Protein AF-T0YA59-F1 (afdb_monomer_lite)

pLDDT: mean 79.28, std 15.24, range [33.16, 96.75]

Radius of gyration: 15.71 Å; chains: 1; bounding box: 35×45×32 Å

Organism: NCBI:txid410659

Foldseek 3Di:
DDPPPQAEPDDFQLQPCPPCPVVLVVLCVVVVPDPVRVVVVVVQSRSPLRDDADPPLVPADKDWDCAPLRNGIHIASHPVPLVVVVVCLSPDPQWSDKTANGWDAFPWDQDPVRDIDTDIDTDGMDTDGD

Structure (mmCIF, N/CA/C/O backbone):
data_AF-T0YA59-F1
#
_entry.id   AF-T0YA59-F1
#
loop_
_atom_site.group_PDB
_atom_site.id
_atom_site.type_symbol
_atom_site.label_atom_id
_atom_site.label_alt_id
_atom_site.label_comp_id
_atom_site.label_asym_id
_atom_site.label_entity_id
_atom_site.label_seq_id
_atom_site.pdbx_PDB_ins_code
_atom_site.Cartn_x
_atom_site.Cartn_y
_atom_site.Cartn_z
_atom_site.occupancy
_atom_site.B_iso_or_equiv
_atom_site.auth_seq_id
_atom_site.auth_comp_id
_atom_site.auth_asym_id
_atom_site.auth_atom_id
_atom_site.pdbx_PDB_model_num
ATOM 1 N N . MET A 1 1 ? -6.262 25.475 -14.667 1.00 35.31 1 MET A N 1
ATOM 2 C CA . MET A 1 1 ? -6.053 24.378 -13.699 1.00 35.31 1 MET A CA 1
ATOM 3 C C . MET A 1 1 ? -6.695 23.150 -14.315 1.00 35.31 1 MET A C 1
ATOM 5 O O . MET A 1 1 ? -7.907 23.142 -14.437 1.00 35.31 1 MET A O 1
ATOM 9 N N . ASN A 1 2 ? -5.904 22.200 -14.817 1.00 33.16 2 ASN A N 1
ATOM 10 C CA . ASN A 1 2 ? -6.456 20.964 -15.372 1.00 33.16 2 ASN A CA 1
ATOM 11 C C . ASN A 1 2 ? -6.668 19.986 -14.220 1.00 33.16 2 ASN A C 1
ATOM 13 O O . ASN A 1 2 ? -5.693 19.444 -13.696 1.00 33.16 2 ASN A O 1
ATOM 17 N N . ASP A 1 3 ? -7.923 19.777 -13.835 1.00 36.59 3 ASP A N 1
ATOM 18 C CA . ASP A 1 3 ? -8.320 18.628 -13.031 1.00 36.59 3 ASP A CA 1
ATOM 19 C C . ASP A 1 3 ? -8.093 17.377 -13.882 1.00 36.59 3 ASP A C 1
ATOM 21 O O . ASP A 1 3 ? -8.914 16.997 -14.717 1.00 36.59 3 ASP A O 1
ATOM 25 N N . GLN A 1 4 ? -6.914 16.769 -13.745 1.00 45.06 4 GLN A N 1
ATOM 26 C CA . GLN A 1 4 ? -6.677 15.452 -14.317 1.00 45.06 4 GLN A CA 1
ATOM 27 C C . GLN A 1 4 ? -7.586 14.469 -13.585 1.00 45.06 4 GLN A C 1
ATOM 29 O O . GLN A 1 4 ? -7.333 14.107 -12.437 1.00 45.06 4 GLN A O 1
ATOM 34 N N . VAL A 1 5 ? -8.658 14.060 -14.260 1.00 50.56 5 VAL A N 1
ATOM 35 C CA . VAL A 1 5 ? -9.513 12.954 -13.837 1.00 50.56 5 VAL A CA 1
ATOM 36 C C . VAL A 1 5 ? -8.630 11.711 -13.747 1.00 50.56 5 VAL A C 1
ATOM 38 O O . VAL A 1 5 ? -8.206 11.158 -14.764 1.00 50.56 5 VAL A O 1
ATOM 41 N N . LEU A 1 6 ? -8.301 11.301 -12.521 1.00 52.75 6 LEU A N 1
ATOM 42 C CA . LEU A 1 6 ? -7.563 10.071 -12.272 1.00 52.75 6 LEU A CA 1
ATOM 43 C C . LEU A 1 6 ? -8.462 8.908 -12.693 1.00 52.75 6 LEU A C 1
ATOM 45 O O . LEU A 1 6 ? -9.532 8.686 -12.131 1.00 52.75 6 LEU A O 1
ATOM 49 N N . THR A 1 7 ? -8.040 8.193 -13.724 1.00 53.69 7 THR A N 1
ATOM 50 C CA . THR A 1 7 ? -8.647 6.930 -14.137 1.00 53.69 7 THR A CA 1
ATOM 51 C C . THR A 1 7 ? -7.661 5.813 -13.808 1.00 53.69 7 THR A C 1
ATOM 53 O O . THR A 1 7 ? -6.454 6.020 -13.972 1.00 53.69 7 THR A O 1
ATOM 56 N N . PRO A 1 8 ? -8.126 4.650 -13.315 1.00 58.56 8 PRO A N 1
ATOM 57 C CA . PRO A 1 8 ? -7.237 3.530 -13.034 1.00 58.56 8 PRO A CA 1
ATOM 58 C C . PRO A 1 8 ? -6.453 3.162 -14.293 1.00 58.56 8 PRO A C 1
ATOM 60 O O . PRO A 1 8 ? -7.006 3.153 -15.399 1.00 58.56 8 PRO A O 1
ATOM 63 N N . ALA A 1 9 ? -5.172 2.832 -14.146 1.00 56.44 9 ALA A N 1
ATOM 64 C CA . ALA A 1 9 ? -4.397 2.319 -15.264 1.00 56.44 9 ALA A CA 1
ATOM 65 C C . ALA A 1 9 ? -4.930 0.919 -15.630 1.00 56.44 9 ALA A C 1
ATOM 67 O O . ALA A 1 9 ? -4.586 -0.069 -14.990 1.00 56.44 9 ALA A O 1
ATOM 68 N N . GLY A 1 10 ? -5.805 0.828 -16.637 1.00 47.66 10 GLY A N 1
ATOM 69 C CA . GLY A 1 10 ? -6.372 -0.446 -17.090 1.00 47.66 10 GLY A CA 1
ATOM 70 C C . GLY A 1 10 ? -5.292 -1.460 -17.498 1.00 47.66 10 GLY A C 1
ATOM 71 O O . GLY A 1 10 ? -4.383 -1.128 -18.267 1.00 47.66 10 GLY A O 1
ATOM 72 N N . GLY A 1 11 ? -5.409 -2.692 -16.988 1.00 49.41 11 GLY A N 1
ATOM 73 C CA . GLY A 1 11 ? -4.505 -3.819 -17.244 1.00 49.41 11 GLY A CA 1
ATOM 74 C C . GLY A 1 11 ? -4.046 -4.539 -15.969 1.00 49.41 11 GLY A C 1
ATOM 75 O O . GLY A 1 11 ? -4.118 -3.983 -14.877 1.00 49.41 11 GLY A O 1
ATOM 76 N N . ILE A 1 12 ? -3.616 -5.796 -16.148 1.00 45.06 12 ILE A N 1
ATOM 77 C CA . ILE A 1 12 ? -3.116 -6.767 -15.152 1.00 45.06 12 ILE A CA 1
ATOM 78 C C . ILE A 1 12 ? -2.536 -6.077 -13.905 1.00 45.06 12 ILE A C 1
ATOM 80 O O . ILE A 1 12 ? -1.553 -5.351 -14.000 1.00 45.06 12 ILE A O 1
ATOM 84 N N . GLY A 1 13 ? -3.137 -6.322 -12.738 1.00 46.91 13 GLY A N 1
ATOM 85 C CA . GLY A 1 13 ? -2.699 -5.752 -11.459 1.00 46.91 13 GLY A CA 1
ATOM 86 C C . GLY A 1 13 ? -3.711 -4.840 -10.768 1.00 46.91 13 GLY A C 1
ATOM 87 O O . GLY A 1 13 ? -3.527 -4.502 -9.600 1.00 46.91 13 GLY A O 1
ATOM 88 N N . THR A 1 14 ? -4.828 -4.529 -11.426 1.00 52.78 14 THR A N 1
ATOM 89 C CA . THR 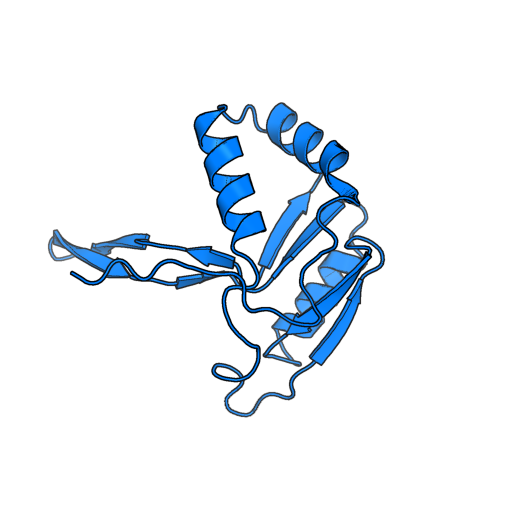A 1 14 ? -6.059 -4.133 -10.732 1.00 52.78 14 THR A CA 1
ATOM 90 C C . THR A 1 14 ? -6.402 -5.268 -9.772 1.00 52.78 14 THR A C 1
ATOM 92 O O . THR A 1 14 ? -6.636 -6.396 -10.202 1.00 52.78 14 THR A O 1
ATOM 95 N N . ALA A 1 15 ? -6.299 -5.020 -8.463 1.00 49.09 15 ALA A N 1
ATOM 96 C CA . ALA A 1 15 ? -6.761 -5.994 -7.484 1.00 49.09 15 ALA A CA 1
ATOM 97 C C . ALA A 1 15 ? -8.200 -6.361 -7.848 1.00 49.09 15 ALA A C 1
ATOM 99 O O . ALA A 1 15 ? -8.989 -5.472 -8.176 1.00 49.09 15 ALA A O 1
ATOM 100 N N . LEU A 1 16 ? -8.560 -7.639 -7.782 1.00 51.25 16 LEU A N 1
ATOM 101 C CA . LEU A 1 16 ? -9.967 -7.985 -7.672 1.00 51.25 16 LEU A CA 1
ATOM 102 C C . LEU A 1 16 ? -10.395 -7.512 -6.276 1.00 51.25 16 LEU A C 1
ATOM 104 O O . LEU A 1 16 ? -10.419 -8.289 -5.335 1.00 51.25 16 LEU A O 1
ATOM 108 N N . GLU A 1 17 ? -10.691 -6.212 -6.130 1.00 51.28 17 GLU A N 1
ATOM 109 C CA . GLU A 1 17 ? -11.001 -5.503 -4.870 1.00 51.28 17 GLU A CA 1
ATOM 110 C C . GLU A 1 17 ? -12.073 -6.191 -4.006 1.00 51.28 17 GLU A C 1
ATOM 112 O O . GLU A 1 17 ? -12.245 -5.867 -2.828 1.00 51.28 17 GLU A O 1
ATOM 117 N N . LYS A 1 18 ? -12.821 -7.126 -4.600 1.00 51.66 18 LYS A N 1
ATOM 118 C CA . LYS A 1 18 ? -13.866 -7.916 -3.958 1.00 51.66 18 LYS A CA 1
ATOM 119 C C . LYS A 1 18 ? -13.331 -8.927 -2.941 1.00 51.66 18 LYS A C 1
ATOM 121 O O . LYS A 1 18 ? -14.079 -9.241 -2.023 1.00 51.66 18 LYS A O 1
ATOM 126 N N . SER A 1 19 ? -12.090 -9.400 -3.067 1.00 55.62 19 SER A N 1
ATOM 127 C CA . SER A 1 19 ? -11.582 -10.541 -2.286 1.00 55.62 19 SER A CA 1
ATOM 128 C C . SER A 1 19 ? -11.444 -10.275 -0.782 1.00 55.62 19 SER A C 1
ATOM 130 O O . SER A 1 19 ? -11.576 -11.194 0.016 1.00 55.62 19 SER A O 1
ATOM 132 N N . TRP A 1 20 ? -11.271 -9.017 -0.368 1.00 66.88 20 TRP A N 1
ATOM 133 C CA . TRP A 1 20 ? -11.035 -8.659 1.042 1.00 66.88 20 TRP A CA 1
ATOM 134 C C . TRP A 1 20 ? -11.818 -7.436 1.538 1.00 66.88 20 TRP A C 1
ATOM 136 O O . TRP A 1 20 ? -11.429 -6.799 2.517 1.00 66.88 20 TRP A O 1
ATOM 146 N N . ARG A 1 21 ? -12.909 -7.037 0.861 1.00 61.41 21 ARG A N 1
ATOM 147 C CA . ARG A 1 21 ? -13.698 -5.854 1.272 1.00 61.41 21 ARG A CA 1
ATOM 148 C C . ARG A 1 21 ? -14.144 -5.947 2.740 1.00 61.41 21 ARG A C 1
ATOM 150 O O . ARG A 1 21 ? -13.957 -4.974 3.459 1.00 61.41 21 ARG A O 1
ATOM 157 N N . GLY A 1 22 ? -14.613 -7.118 3.180 1.00 62.97 22 GLY A N 1
ATOM 158 C CA . GLY A 1 22 ? -15.027 -7.343 4.571 1.00 62.97 22 GLY A CA 1
ATOM 159 C C . GLY A 1 22 ? -13.882 -7.264 5.586 1.00 62.97 22 GLY A C 1
ATOM 160 O O . GLY A 1 22 ? -14.087 -6.853 6.720 1.00 62.97 22 GLY A O 1
ATOM 161 N N . GLU A 1 23 ? -12.645 -7.569 5.190 1.00 76.56 23 GLU A N 1
ATOM 162 C CA . GLU A 1 23 ? -11.507 -7.445 6.105 1.00 76.56 23 GLU A CA 1
ATOM 163 C C . GLU A 1 23 ? -11.018 -5.997 6.268 1.00 76.56 23 GLU A C 1
ATOM 165 O O . GLU A 1 23 ? -10.432 -5.652 7.293 1.00 76.56 23 GLU A O 1
ATOM 170 N N . ARG A 1 24 ? -11.282 -5.119 5.289 1.00 84.62 24 ARG A N 1
ATOM 171 C CA . ARG A 1 24 ? -10.974 -3.682 5.403 1.00 84.62 24 ARG A CA 1
ATOM 172 C C . ARG A 1 24 ? -11.913 -2.969 6.374 1.00 84.62 24 ARG A C 1
ATOM 174 O O . ARG A 1 24 ? -11.465 -2.078 7.090 1.00 84.62 24 ARG A O 1
ATOM 181 N N . GLU A 1 25 ? -13.174 -3.390 6.445 1.00 86.25 25 GLU A N 1
ATOM 182 C CA . GLU A 1 25 ? -14.160 -2.848 7.390 1.00 86.25 25 GLU A CA 1
ATOM 183 C C . GLU A 1 25 ? -13.702 -3.034 8.842 1.00 86.25 25 GLU A C 1
ATOM 185 O O . GLU A 1 25 ? -13.690 -2.068 9.603 1.00 86.25 25 GLU A O 1
ATOM 190 N N . ALA A 1 26 ? -13.170 -4.212 9.185 1.00 88.44 26 ALA A N 1
ATOM 191 C CA . ALA A 1 26 ? -12.596 -4.468 10.507 1.00 88.44 26 ALA A CA 1
ATOM 192 C C . ALA A 1 26 ? -11.433 -3.512 10.851 1.00 88.44 26 ALA A C 1
ATOM 194 O O . ALA A 1 26 ? -11.296 -3.066 11.993 1.00 88.44 26 ALA A O 1
ATOM 195 N N . VAL A 1 27 ? -10.605 -3.142 9.864 1.00 90.62 27 VAL A N 1
ATOM 196 C CA . VAL A 1 27 ? -9.533 -2.145 10.052 1.00 90.62 27 VAL A CA 1
ATOM 197 C C . VAL A 1 27 ? -10.119 -0.753 10.299 1.00 90.62 27 VAL A C 1
ATOM 199 O O . VAL A 1 27 ? -9.622 -0.020 11.156 1.00 90.62 27 VAL A O 1
ATOM 202 N N . TYR A 1 28 ? -11.175 -0.379 9.573 1.00 92.38 28 TYR A N 1
ATOM 203 C CA . TYR A 1 28 ? -11.840 0.916 9.737 1.00 92.38 28 TYR A CA 1
ATOM 204 C C . TYR A 1 28 ? -12.489 1.059 11.109 1.00 92.38 28 TYR A C 1
ATOM 206 O O . TYR A 1 28 ? -12.341 2.106 11.741 1.00 92.38 28 TYR A O 1
ATOM 214 N N . GLU A 1 29 ? -13.155 0.004 11.577 1.00 91.44 29 GLU A N 1
ATOM 215 C CA . GLU A 1 29 ? -13.757 -0.062 12.907 1.00 91.44 29 GLU A CA 1
ATOM 216 C C . GLU A 1 29 ? -12.695 0.050 13.999 1.00 91.44 29 GLU A C 1
ATOM 218 O O . GLU A 1 29 ? -12.799 0.915 14.870 1.00 91.44 29 GLU A O 1
ATOM 223 N N . ARG A 1 30 ? -11.620 -0.747 13.913 1.00 92.25 30 ARG A N 1
ATOM 224 C CA . ARG A 1 30 ? -10.522 -0.718 14.891 1.00 92.25 30 ARG A CA 1
ATOM 225 C C . ARG A 1 30 ? -9.869 0.659 15.004 1.00 92.25 30 ARG A C 1
ATOM 227 O O . ARG A 1 30 ? -9.472 1.064 16.093 1.00 92.25 30 ARG A O 1
ATOM 234 N N . LEU A 1 31 ? -9.724 1.367 13.884 1.00 94.00 31 LEU A N 1
ATOM 235 C CA . LEU A 1 31 ? -9.139 2.709 13.838 1.00 94.00 31 LEU A CA 1
ATOM 236 C C . LEU A 1 31 ? -10.159 3.831 14.094 1.00 94.00 31 LEU A C 1
ATOM 238 O O . LEU A 1 31 ? -9.783 5.002 14.029 1.00 94.00 31 LEU A O 1
ATOM 242 N N . ALA A 1 32 ? -11.424 3.495 14.367 1.00 95.81 32 ALA A N 1
ATOM 243 C CA . ALA A 1 32 ? -12.523 4.441 14.550 1.00 95.81 32 ALA A CA 1
ATOM 244 C C . ALA A 1 32 ? -12.618 5.481 13.412 1.00 95.81 32 ALA A C 1
ATOM 246 O O . ALA A 1 32 ? -12.836 6.673 13.644 1.00 95.81 32 ALA A O 1
ATOM 247 N N . LEU A 1 33 ? -12.426 5.041 12.161 1.00 94.88 33 LEU A N 1
ATOM 248 C CA . LEU A 1 33 ? -12.444 5.943 11.011 1.00 94.88 33 LEU A CA 1
ATOM 249 C C . LEU A 1 33 ? -13.855 6.455 10.736 1.00 94.88 33 LEU A C 1
ATOM 251 O O . LEU A 1 33 ? -14.807 5.688 10.600 1.00 94.88 33 LEU A O 1
ATOM 255 N N . THR A 1 34 ? -13.970 7.765 10.546 1.00 96.75 34 THR A N 1
ATOM 256 C CA . THR A 1 34 ? -15.214 8.406 10.113 1.00 96.75 34 THR A CA 1
ATOM 257 C C . THR A 1 34 ? -15.614 7.945 8.712 1.00 96.75 34 THR A C 1
ATOM 259 O O . THR A 1 34 ? -14.767 7.629 7.874 1.00 96.75 34 THR A O 1
ATOM 262 N N . ALA A 1 35 ? -16.907 8.021 8.391 1.00 93.88 35 ALA A N 1
ATOM 263 C CA . ALA A 1 35 ? -17.401 7.700 7.050 1.00 93.88 35 ALA A CA 1
ATOM 264 C C . ALA A 1 35 ? -16.713 8.528 5.942 1.00 93.88 35 ALA A C 1
ATOM 266 O O . ALA A 1 35 ? -16.545 8.055 4.821 1.00 93.88 35 ALA A O 1
ATOM 267 N N . ALA A 1 36 ? -16.291 9.762 6.243 1.00 93.44 36 ALA A N 1
ATOM 268 C CA . ALA A 1 36 ? -15.539 10.590 5.303 1.00 93.44 36 ALA A CA 1
ATOM 269 C C . ALA A 1 36 ? -14.131 10.033 5.033 1.00 93.44 36 ALA A C 1
ATOM 271 O O . ALA A 1 36 ? -13.714 9.971 3.878 1.00 93.44 36 ALA A O 1
ATOM 272 N N . GLN A 1 37 ? -13.423 9.587 6.074 1.00 93.06 37 GLN A N 1
ATOM 273 C CA . GLN A 1 37 ? -12.105 8.957 5.939 1.00 93.06 37 GLN A CA 1
ATOM 274 C C . GLN A 1 37 ? -12.196 7.618 5.209 1.00 93.06 37 GLN A C 1
ATOM 276 O O . GLN A 1 37 ? -11.403 7.370 4.307 1.00 93.06 37 GLN A O 1
ATOM 281 N N . GLN A 1 38 ? -13.192 6.793 5.539 1.00 93.19 38 GLN A N 1
ATOM 282 C CA . GLN A 1 38 ? -13.425 5.523 4.850 1.00 93.19 38 GLN A CA 1
ATOM 283 C C . GLN A 1 38 ? -13.675 5.743 3.353 1.00 93.19 38 GLN A C 1
ATOM 285 O O . GLN A 1 38 ? -13.026 5.110 2.528 1.00 93.19 38 GLN A O 1
ATOM 290 N N . ARG A 1 39 ? -14.535 6.707 2.984 1.00 90.75 39 ARG A N 1
ATOM 291 C CA . ARG A 1 39 ? -14.756 7.077 1.574 1.00 90.75 39 ARG A CA 1
ATOM 292 C C . ARG A 1 39 ? -13.478 7.544 0.883 1.00 90.75 39 ARG A C 1
ATOM 294 O O . ARG A 1 39 ? -13.246 7.165 -0.258 1.00 90.75 39 ARG A O 1
ATOM 301 N N . ALA A 1 40 ? -12.657 8.346 1.559 1.00 89.69 40 ALA A N 1
ATOM 302 C CA . ALA A 1 40 ? -11.383 8.787 1.002 1.00 89.69 40 ALA A CA 1
ATOM 303 C C . ALA A 1 40 ? -10.440 7.601 0.749 1.00 89.69 40 ALA A C 1
ATOM 305 O O . ALA A 1 40 ? -9.836 7.528 -0.315 1.00 89.69 40 ALA A O 1
ATOM 306 N N . ILE A 1 41 ? -10.349 6.647 1.681 1.00 89.94 41 ILE A N 1
ATOM 307 C CA . ILE A 1 41 ? -9.533 5.438 1.510 1.00 89.94 41 ILE A CA 1
ATOM 308 C C . ILE A 1 41 ? -10.080 4.561 0.382 1.00 89.94 41 ILE A C 1
ATOM 310 O O . ILE A 1 41 ? -9.308 4.139 -0.473 1.00 89.94 41 ILE A O 1
ATOM 314 N N . GLU A 1 42 ? -11.389 4.309 0.331 1.00 88.62 42 GLU A N 1
ATOM 315 C CA . GLU A 1 42 ? -11.988 3.529 -0.760 1.00 88.62 42 GLU A CA 1
ATOM 316 C C . GLU A 1 42 ? -11.746 4.184 -2.122 1.00 88.62 42 GLU A C 1
ATOM 318 O O . GLU A 1 42 ? -11.479 3.483 -3.092 1.00 88.62 42 GLU A O 1
ATOM 323 N N . GLU A 1 43 ? -11.763 5.515 -2.197 1.00 87.19 43 GLU A N 1
ATOM 324 C CA . GLU A 1 43 ? -11.434 6.233 -3.426 1.00 87.19 43 GLU A CA 1
ATOM 325 C C . GLU A 1 43 ? -9.954 6.072 -3.807 1.00 87.19 43 GLU A C 1
ATOM 327 O O . GLU A 1 43 ? -9.642 5.845 -4.975 1.00 87.19 43 GLU A O 1
ATOM 332 N N . LEU A 1 44 ? -9.034 6.112 -2.835 1.00 87.00 44 LEU A N 1
ATOM 333 C CA . LEU A 1 44 ? -7.616 5.813 -3.074 1.00 87.00 44 LEU A CA 1
ATOM 334 C C . LEU A 1 44 ? -7.428 4.397 -3.626 1.00 87.00 44 LEU A C 1
ATOM 336 O O . LEU A 1 44 ? -6.674 4.209 -4.580 1.00 87.00 44 LEU A O 1
ATOM 340 N N . VAL A 1 45 ? -8.122 3.410 -3.055 1.00 86.62 45 VAL A N 1
ATOM 341 C CA . VAL A 1 45 ? -8.088 2.015 -3.517 1.00 86.62 45 VAL A CA 1
ATOM 342 C C . VAL A 1 45 ? -8.633 1.926 -4.945 1.00 86.62 45 VAL A C 1
ATOM 344 O O . VAL A 1 45 ? -7.916 1.451 -5.824 1.00 86.62 45 VAL A O 1
ATOM 347 N N . ARG A 1 46 ? -9.810 2.510 -5.204 1.00 83.88 46 ARG A N 1
ATOM 348 C CA . ARG A 1 46 ? -10.474 2.509 -6.517 1.00 83.88 46 ARG A CA 1
ATOM 349 C C . ARG A 1 46 ? -9.620 3.125 -7.620 1.00 83.88 46 ARG A C 1
ATOM 351 O O . ARG A 1 46 ? -9.653 2.672 -8.761 1.00 83.88 46 ARG A O 1
ATOM 358 N N . LEU A 1 47 ? -8.887 4.191 -7.305 1.00 83.38 47 LEU A N 1
ATOM 359 C CA . LEU A 1 47 ? -8.021 4.897 -8.252 1.00 83.38 47 LEU A CA 1
ATOM 360 C C . LEU A 1 47 ? -6.669 4.202 -8.478 1.00 83.38 47 LEU A C 1
ATOM 362 O O . LEU A 1 47 ? -5.871 4.665 -9.297 1.00 83.38 47 LEU A O 1
ATOM 366 N N . SER A 1 48 ? -6.402 3.108 -7.767 1.00 83.19 48 SER A N 1
ATOM 367 C CA . SER A 1 48 ? -5.143 2.377 -7.835 1.00 83.19 48 SER A CA 1
ATOM 368 C C . SER A 1 48 ? -5.230 1.131 -8.730 1.00 83.19 48 SER A C 1
ATOM 370 O O . SER A 1 48 ? -6.258 0.457 -8.766 1.00 83.19 48 SER A O 1
ATOM 372 N N . PRO A 1 49 ? -4.139 0.753 -9.419 1.00 78.75 49 PRO A N 1
ATOM 373 C CA . PRO A 1 49 ? -2.889 1.501 -9.542 1.00 78.75 49 PRO A CA 1
ATOM 374 C C . PRO A 1 49 ? -3.057 2.726 -10.459 1.00 78.75 49 PRO A C 1
ATOM 376 O O . PRO A 1 49 ? -3.654 2.645 -11.534 1.00 78.75 49 PRO A O 1
ATOM 379 N N . ALA A 1 50 ? -2.484 3.865 -10.062 1.00 74.12 50 ALA A N 1
ATOM 380 C CA . ALA A 1 50 ? -2.634 5.122 -10.805 1.00 74.12 50 ALA A CA 1
ATOM 381 C C . ALA A 1 50 ? -1.626 5.310 -11.946 1.00 74.12 50 ALA A C 1
ATOM 383 O O . ALA A 1 50 ? -1.753 6.227 -12.758 1.00 74.12 50 ALA A O 1
ATOM 384 N N . ARG A 1 51 ? -0.586 4.473 -12.010 1.00 66.25 51 ARG A N 1
ATOM 385 C CA . ARG A 1 51 ? 0.452 4.545 -13.042 1.00 66.25 51 ARG A CA 1
ATOM 386 C C . ARG A 1 51 ? 0.693 3.174 -13.648 1.00 66.25 51 ARG A C 1
ATOM 388 O O . ARG A 1 51 ? 0.746 2.172 -12.941 1.00 66.25 51 ARG A O 1
ATOM 395 N N . LYS A 1 52 ? 0.910 3.142 -14.967 1.00 63.97 52 LYS A N 1
ATOM 396 C CA . LYS A 1 5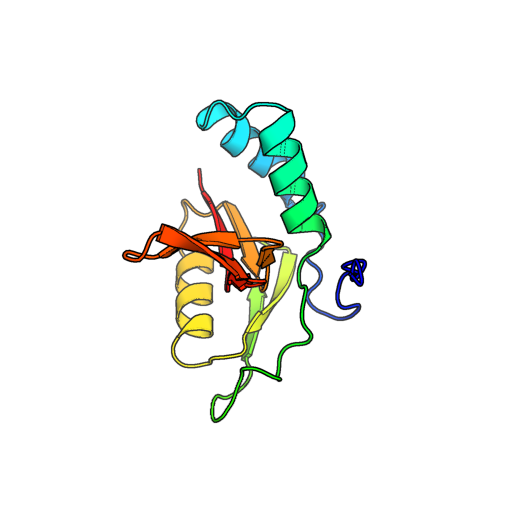2 ? 1.520 1.976 -15.611 1.00 63.97 52 LYS A CA 1
ATOM 397 C C . LYS A 1 52 ? 2.952 1.854 -15.101 1.00 63.97 52 LYS A C 1
ATOM 399 O O . LYS A 1 52 ? 3.736 2.791 -15.257 1.00 63.97 52 LYS A O 1
ATOM 404 N N . VAL A 1 53 ? 3.273 0.701 -14.521 1.00 61.72 53 VAL A N 1
ATOM 405 C CA . VAL A 1 53 ? 4.617 0.388 -14.032 1.00 61.72 53 VAL A CA 1
ATOM 406 C C . VAL A 1 53 ? 5.618 0.512 -15.173 1.00 61.72 53 VAL A C 1
ATOM 408 O O . VAL A 1 53 ? 5.504 -0.138 -16.215 1.00 61.72 53 VAL A O 1
ATOM 411 N N . GLY A 1 54 ? 6.630 1.339 -14.952 1.00 56.78 54 GLY A N 1
ATOM 412 C CA . GLY A 1 54 ? 7.810 1.419 -15.776 1.00 56.78 54 GLY A CA 1
ATOM 413 C C . GLY A 1 54 ? 8.439 2.782 -15.968 1.00 56.78 54 GLY A C 1
ATOM 414 O O . GLY A 1 54 ? 9.577 2.830 -16.434 1.00 56.78 54 GLY A O 1
ATOM 415 N N . LYS A 1 55 ? 7.731 3.865 -15.644 1.00 62.22 55 LYS A N 1
ATOM 416 C CA . LYS A 1 55 ? 8.250 5.226 -15.833 1.00 62.22 55 LYS A CA 1
ATOM 417 C C . LYS A 1 55 ? 9.228 5.611 -14.719 1.00 62.22 55 LYS A C 1
ATOM 419 O O . LYS A 1 55 ? 10.173 6.343 -14.992 1.00 62.22 55 LYS A O 1
ATOM 424 N N . GLY A 1 56 ? 9.024 5.108 -13.497 1.00 63.00 56 GLY A N 1
ATOM 425 C CA . GLY A 1 56 ? 9.916 5.343 -12.354 1.00 63.00 56 GLY A CA 1
ATOM 426 C C . GLY A 1 56 ? 11.016 4.295 -12.188 1.00 63.00 56 GLY A C 1
ATOM 427 O O . GLY A 1 56 ? 11.936 4.496 -11.402 1.00 63.00 56 GLY A O 1
ATOM 428 N N . ALA A 1 57 ? 10.977 3.211 -12.969 1.00 61.97 57 ALA A N 1
ATOM 429 C CA . ALA A 1 57 ? 11.900 2.093 -12.812 1.00 61.97 57 ALA A CA 1
ATOM 430 C C . ALA A 1 57 ? 13.370 2.454 -13.089 1.00 61.97 57 ALA A C 1
ATOM 432 O O . ALA A 1 57 ? 14.231 1.710 -12.658 1.00 61.97 57 ALA A O 1
ATOM 433 N N . LEU A 1 58 ? 13.699 3.578 -13.742 1.00 73.81 58 LEU A N 1
ATOM 434 C CA . LEU A 1 58 ? 15.078 3.989 -14.073 1.00 73.81 58 LEU A CA 1
ATOM 435 C C . LEU A 1 58 ? 15.955 2.806 -14.552 1.00 73.81 58 LEU A C 1
ATOM 437 O O . LEU A 1 58 ? 15.815 2.376 -15.693 1.00 73.81 58 LEU A O 1
ATOM 441 N N . ARG A 1 59 ? 16.844 2.279 -13.690 1.00 74.38 59 ARG A N 1
ATOM 442 C CA . ARG A 1 59 ? 17.737 1.123 -13.947 1.00 74.38 59 ARG A CA 1
ATOM 443 C C . ARG A 1 59 ? 17.285 -0.188 -13.283 1.00 74.38 59 ARG A C 1
ATOM 445 O O . ARG A 1 59 ? 17.978 -1.195 -13.366 1.00 74.38 59 ARG A O 1
ATOM 452 N N . ASN A 1 60 ? 16.162 -0.173 -12.582 1.00 74.62 60 ASN A N 1
ATOM 453 C CA . ASN A 1 60 ? 15.607 -1.318 -11.884 1.00 74.62 60 ASN A CA 1
ATOM 454 C C . ASN A 1 60 ? 14.883 -2.271 -12.836 1.00 74.62 60 ASN A C 1
ATOM 456 O O . ASN A 1 60 ? 14.207 -1.871 -13.785 1.00 74.62 60 ASN A O 1
ATOM 460 N N . ILE A 1 61 ? 14.965 -3.558 -12.502 1.00 78.56 61 ILE A N 1
ATOM 461 C CA . ILE A 1 61 ? 14.139 -4.600 -13.102 1.00 78.56 61 ILE A CA 1
ATOM 462 C C . ILE A 1 61 ? 12.707 -4.454 -12.575 1.00 78.56 61 ILE A C 1
ATOM 464 O O . ILE A 1 61 ? 12.486 -4.377 -11.363 1.00 78.56 61 ILE A O 1
ATOM 468 N N . ARG A 1 62 ? 11.736 -4.445 -13.495 1.00 77.06 62 ARG A N 1
ATOM 469 C CA . ARG A 1 62 ? 10.307 -4.508 -13.165 1.00 77.06 62 ARG A CA 1
ATOM 470 C C . ARG A 1 62 ? 9.966 -5.915 -12.699 1.00 77.06 62 ARG A C 1
ATOM 472 O O . ARG A 1 62 ? 10.382 -6.892 -13.317 1.00 77.06 62 ARG A O 1
ATOM 479 N N . GLY A 1 63 ? 9.210 -6.008 -11.617 1.00 77.00 63 GLY A N 1
ATOM 480 C CA . GLY A 1 63 ? 8.818 -7.280 -11.026 1.00 77.00 63 GLY A CA 1
ATOM 481 C C . GLY A 1 63 ? 7.314 -7.481 -11.068 1.00 77.00 63 GLY A C 1
ATOM 482 O O . GLY A 1 63 ? 6.541 -6.522 -11.101 1.00 77.00 63 GLY A O 1
ATOM 483 N N . SER A 1 64 ? 6.911 -8.745 -11.018 1.00 82.06 64 SER A N 1
ATOM 484 C CA . SER A 1 64 ? 5.533 -9.136 -10.763 1.00 82.06 64 SER A CA 1
ATOM 485 C C . SER A 1 64 ? 5.486 -10.222 -9.692 1.00 82.06 64 SER A C 1
ATOM 487 O O . SER A 1 64 ? 6.241 -11.191 -9.778 1.00 82.06 64 SER A O 1
ATOM 489 N N . LEU A 1 65 ? 4.597 -10.070 -8.715 1.00 86.25 65 LEU A N 1
ATOM 490 C CA . LEU A 1 65 ? 4.375 -11.010 -7.619 1.00 86.25 65 LEU A CA 1
ATOM 491 C C . LEU A 1 65 ? 2.905 -11.457 -7.635 1.00 86.25 65 LEU A C 1
ATOM 493 O O . LEU A 1 65 ? 2.028 -10.604 -7.489 1.00 86.25 65 LEU A O 1
ATOM 497 N N . PRO A 1 66 ? 2.589 -12.750 -7.802 1.00 86.81 66 PRO A N 1
ATOM 498 C CA . PRO A 1 66 ? 1.234 -13.235 -7.573 1.00 86.81 66 PRO A CA 1
ATOM 499 C C . PRO A 1 66 ? 0.942 -13.190 -6.070 1.00 86.81 66 PRO A C 1
ATOM 501 O O . PRO A 1 66 ? 1.535 -13.947 -5.304 1.00 86.81 66 PRO A O 1
ATOM 504 N N . SER A 1 67 ? 0.054 -12.292 -5.643 1.00 87.62 67 SER A N 1
ATOM 505 C CA . SER A 1 67 ? -0.345 -12.204 -4.239 1.00 87.62 67 SER A CA 1
ATOM 506 C C . SER A 1 67 ? -1.564 -13.079 -3.985 1.00 87.62 67 SER A C 1
ATOM 508 O O . SER A 1 67 ? -2.594 -12.924 -4.646 1.00 87.62 67 SER A O 1
ATOM 510 N N . LYS A 1 68 ? -1.444 -13.972 -3.001 1.00 87.44 68 LYS A N 1
ATOM 511 C CA . LYS A 1 68 ? -2.563 -14.757 -2.480 1.00 87.44 68 LYS A CA 1
ATOM 512 C C . LYS A 1 68 ? -3.492 -13.866 -1.671 1.00 87.44 68 LYS A C 1
ATOM 514 O O . LYS A 1 68 ? -4.697 -13.952 -1.854 1.00 87.44 68 LYS A O 1
ATOM 519 N N . LYS A 1 69 ? -2.937 -12.970 -0.849 1.00 86.94 69 LYS A N 1
ATOM 520 C CA . LYS A 1 69 ? -3.728 -12.026 -0.042 1.00 86.94 69 LYS A CA 1
ATOM 521 C C . LYS A 1 69 ? -4.613 -11.131 -0.899 1.00 86.94 69 LYS A C 1
ATOM 523 O O . LYS A 1 69 ? -5.767 -10.908 -0.569 1.00 86.94 69 LYS A O 1
ATOM 528 N N . CYS A 1 70 ? -4.071 -10.637 -2.010 1.00 84.25 70 CYS A N 1
ATOM 529 C CA . CYS A 1 70 ? -4.773 -9.712 -2.899 1.00 84.25 70 CYS A CA 1
ATOM 530 C C . CYS A 1 70 ? -5.573 -10.407 -4.009 1.00 84.25 70 CYS A C 1
ATOM 532 O O . CYS A 1 70 ? -6.207 -9.710 -4.801 1.00 84.25 70 CYS A O 1
ATOM 534 N N . GLU A 1 71 ? -5.458 -11.735 -4.134 1.00 84.38 71 GLU A N 1
ATOM 535 C CA . GLU A 1 71 ? -5.958 -12.540 -5.262 1.00 84.38 71 GLU A CA 1
ATOM 536 C C . GLU A 1 71 ? -5.629 -11.941 -6.640 1.00 84.38 71 GLU A C 1
ATOM 538 O O . GLU A 1 71 ? -6.429 -11.951 -7.577 1.00 84.38 71 GLU A O 1
ATOM 543 N N . ALA A 1 72 ? -4.441 -11.348 -6.766 1.00 80.44 72 ALA A N 1
ATOM 544 C CA . ALA A 1 72 ? -4.076 -10.596 -7.954 1.00 80.44 72 ALA A CA 1
ATOM 545 C C . ALA A 1 72 ? -2.563 -10.441 -8.101 1.00 80.44 72 ALA A C 1
ATOM 547 O O . ALA A 1 72 ? -1.799 -10.456 -7.133 1.00 80.44 72 ALA A O 1
ATOM 548 N N . LEU A 1 73 ? -2.121 -10.218 -9.340 1.00 82.81 73 LEU A N 1
ATOM 549 C CA . LEU A 1 73 ? -0.729 -9.884 -9.618 1.00 82.81 73 LEU A CA 1
ATOM 550 C C . LEU A 1 73 ? -0.419 -8.492 -9.057 1.00 82.81 73 LEU A C 1
ATOM 552 O O . LEU A 1 73 ? -1.207 -7.559 -9.209 1.00 82.81 73 LEU A O 1
ATOM 556 N N . ARG A 1 74 ? 0.706 -8.341 -8.370 1.00 84.94 74 ARG A N 1
ATOM 557 C CA . ARG A 1 74 ? 1.244 -7.060 -7.905 1.00 84.94 74 ARG A CA 1
ATOM 558 C C . ARG A 1 74 ? 2.427 -6.721 -8.788 1.00 84.94 74 ARG A C 1
ATOM 560 O O . ARG A 1 74 ? 3.319 -7.550 -8.946 1.00 84.94 74 ARG A O 1
ATOM 567 N N . ILE A 1 75 ? 2.425 -5.536 -9.382 1.00 80.00 75 ILE A N 1
ATOM 568 C CA . ILE A 1 75 ? 3.527 -5.080 -10.229 1.00 80.00 75 ILE A CA 1
ATOM 569 C C . ILE A 1 75 ? 4.323 -4.023 -9.459 1.00 80.00 75 ILE A C 1
ATOM 571 O O . ILE A 1 75 ? 3.727 -3.142 -8.839 1.00 80.00 75 ILE A O 1
ATOM 575 N N . CYS A 1 76 ? 5.652 -4.118 -9.505 1.00 82.81 76 CYS A N 1
ATOM 576 C CA . CYS A 1 76 ? 6.572 -3.191 -8.850 1.00 82.81 76 CYS A CA 1
ATOM 577 C C . CYS A 1 76 ? 7.632 -2.646 -9.820 1.00 82.81 76 CYS A C 1
ATOM 579 O O . CYS A 1 76 ? 8.062 -3.334 -10.755 1.00 82.81 76 CYS A O 1
ATOM 581 N N . GLU A 1 77 ? 8.071 -1.409 -9.586 1.00 81.62 77 GLU A N 1
ATOM 582 C CA . GLU A 1 77 ? 9.082 -0.708 -10.389 1.00 81.62 77 GLU A CA 1
ATOM 583 C C . GLU A 1 77 ? 10.512 -0.929 -9.869 1.00 81.62 77 GLU A C 1
ATOM 585 O O . GLU A 1 77 ? 11.467 -0.648 -10.593 1.00 81.62 77 GLU A O 1
ATOM 590 N N . SER A 1 78 ? 10.675 -1.485 -8.662 1.00 80.44 78 SER A N 1
ATOM 591 C CA . SER A 1 78 ? 11.979 -1.755 -8.048 1.00 80.44 78 SER A CA 1
ATOM 592 C C . SER A 1 78 ? 12.119 -3.189 -7.528 1.00 80.44 78 SER A C 1
ATOM 594 O O . SER A 1 78 ? 11.499 -3.579 -6.542 1.00 80.44 78 SER A O 1
ATOM 596 N N . HIS A 1 79 ? 12.986 -3.988 -8.156 1.00 75.31 79 HIS A N 1
ATOM 597 C CA . HIS A 1 79 ? 13.304 -5.343 -7.686 1.00 75.31 79 HIS A CA 1
ATOM 598 C C . HIS A 1 79 ? 14.110 -5.406 -6.376 1.00 75.31 79 HIS A C 1
ATOM 600 O O . HIS A 1 79 ? 14.105 -6.457 -5.736 1.00 75.31 79 HIS A O 1
ATOM 606 N N . THR A 1 80 ? 14.804 -4.328 -5.997 1.00 78.75 80 THR A N 1
ATOM 607 C CA . THR A 1 80 ? 15.654 -4.275 -4.795 1.00 78.75 80 THR A CA 1
ATOM 608 C C . THR A 1 80 ? 14.919 -3.740 -3.574 1.00 78.75 80 THR A C 1
ATOM 610 O O . THR A 1 80 ? 15.223 -4.161 -2.465 1.00 78.75 80 THR A O 1
ATOM 613 N N . VAL A 1 81 ? 13.952 -2.839 -3.772 1.00 84.94 81 VAL A N 1
ATOM 614 C CA . VAL A 1 81 ? 13.213 -2.191 -2.678 1.00 84.94 81 VAL A CA 1
ATOM 615 C C . VAL A 1 81 ? 11.766 -2.666 -2.662 1.00 84.94 81 VAL A C 1
ATOM 617 O O . VAL A 1 81 ? 11.363 -3.398 -1.762 1.00 84.94 81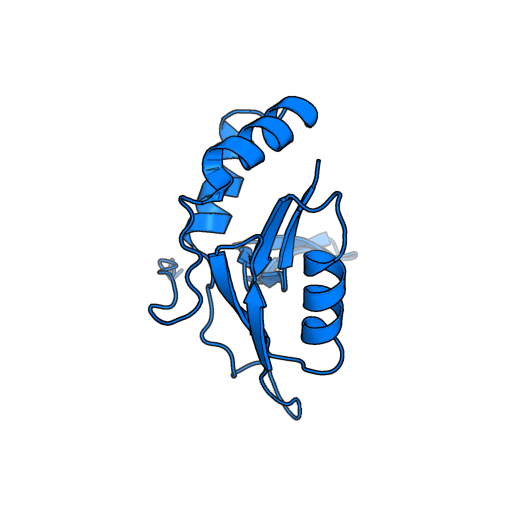 VAL A O 1
ATOM 620 N N . GLU A 1 82 ? 10.990 -2.314 -3.688 1.00 86.38 82 GLU A N 1
ATOM 621 C CA . GLU A 1 82 ? 9.552 -2.595 -3.704 1.00 86.38 82 GLU A CA 1
ATOM 622 C C . GLU A 1 82 ? 9.272 -4.097 -3.685 1.00 86.38 82 GLU A C 1
ATOM 624 O O . GLU A 1 82 ? 8.453 -4.549 -2.898 1.00 86.38 82 GLU A O 1
ATOM 629 N N . ARG A 1 83 ? 9.978 -4.903 -4.490 1.00 88.00 83 ARG A N 1
ATOM 630 C CA . ARG A 1 83 ? 9.733 -6.353 -4.537 1.00 88.00 83 ARG A CA 1
ATOM 631 C C . ARG A 1 83 ? 9.994 -7.036 -3.194 1.00 88.00 83 ARG A C 1
ATOM 633 O O . ARG A 1 83 ? 9.242 -7.933 -2.832 1.00 88.00 83 ARG A O 1
ATOM 640 N N . MET A 1 84 ? 11.034 -6.618 -2.472 1.00 90.31 84 MET A N 1
ATOM 641 C CA . MET A 1 84 ? 11.327 -7.151 -1.138 1.00 90.31 84 MET A CA 1
ATOM 642 C C . MET A 1 84 ? 10.238 -6.754 -0.142 1.00 90.31 84 MET A C 1
ATOM 644 O O . MET A 1 84 ? 9.712 -7.621 0.547 1.00 90.31 84 MET A O 1
ATOM 648 N N . CYS A 1 85 ? 9.809 -5.489 -0.166 1.00 92.19 85 CYS A N 1
ATOM 649 C CA . CYS A 1 85 ? 8.682 -5.020 0.638 1.00 92.19 85 CYS A CA 1
ATOM 650 C C . CYS A 1 85 ? 7.396 -5.816 0.343 1.00 92.19 85 CYS A C 1
ATOM 652 O O . CYS A 1 85 ? 6.712 -6.248 1.267 1.00 92.19 85 CYS A O 1
ATOM 654 N N . LEU A 1 86 ? 7.083 -6.094 -0.929 1.00 92.00 86 LEU A N 1
ATOM 655 C CA . LEU A 1 86 ? 5.909 -6.899 -1.279 1.00 92.00 86 LEU A CA 1
ATOM 656 C C . LEU A 1 86 ? 5.997 -8.335 -0.736 1.00 92.00 86 LEU A C 1
ATOM 658 O O . LEU A 1 86 ? 4.977 -8.871 -0.312 1.00 92.00 86 LEU A O 1
ATOM 662 N N . TYR A 1 87 ? 7.185 -8.951 -0.702 1.00 93.56 87 TYR A N 1
ATOM 663 C CA . TYR A 1 87 ? 7.362 -10.262 -0.065 1.00 93.56 87 TYR A CA 1
ATOM 664 C C . TYR A 1 87 ? 7.126 -10.211 1.444 1.00 93.56 87 TYR A C 1
ATOM 666 O O . TYR A 1 87 ? 6.441 -11.080 1.977 1.00 93.56 87 TYR A O 1
ATOM 674 N N . GLU A 1 88 ? 7.655 -9.200 2.131 1.00 95.44 88 GLU A N 1
ATOM 675 C CA . GLU A 1 88 ? 7.445 -9.024 3.572 1.00 95.44 88 GLU A CA 1
ATOM 676 C C . GLU A 1 88 ? 5.956 -8.860 3.896 1.00 95.44 88 GLU A C 1
ATOM 678 O O . GLU A 1 88 ? 5.433 -9.531 4.785 1.00 95.44 88 GLU A O 1
ATOM 683 N N . LEU A 1 89 ? 5.244 -8.046 3.113 1.00 94.25 89 LEU A N 1
ATOM 684 C CA . LEU A 1 89 ? 3.800 -7.861 3.255 1.00 94.25 89 LEU A CA 1
ATOM 685 C C . LEU A 1 89 ? 3.010 -9.130 2.935 1.00 94.25 89 LEU A C 1
ATOM 687 O O . LEU A 1 89 ? 2.008 -9.406 3.591 1.00 94.25 89 LEU A O 1
ATOM 691 N N . GLU A 1 90 ? 3.437 -9.919 1.948 1.00 92.75 90 GLU A N 1
ATOM 692 C CA . GLU A 1 90 ? 2.797 -11.194 1.619 1.00 92.75 90 GLU A CA 1
ATOM 693 C C . GLU A 1 90 ? 2.985 -12.234 2.733 1.00 92.75 90 GLU A C 1
ATOM 695 O O . GLU A 1 90 ? 2.074 -13.015 2.999 1.00 92.75 90 GLU A O 1
ATOM 700 N N . LEU A 1 91 ? 4.127 -12.218 3.421 1.00 94.44 91 LEU A N 1
ATOM 701 C CA . LEU A 1 91 ? 4.460 -13.184 4.470 1.00 94.44 91 LEU A CA 1
ATOM 702 C C . LEU A 1 91 ? 3.972 -12.774 5.869 1.00 94.44 91 LEU A C 1
ATOM 704 O O . LEU A 1 91 ? 3.753 -13.652 6.700 1.00 94.44 91 LEU A O 1
ATOM 708 N N . ASP A 1 92 ? 3.764 -11.482 6.146 1.00 95.19 92 ASP A N 1
ATOM 709 C CA . ASP A 1 92 ? 3.346 -11.018 7.478 1.00 95.19 92 ASP A CA 1
ATOM 710 C C . ASP A 1 92 ? 1.894 -11.436 7.791 1.00 95.19 92 ASP A C 1
ATOM 712 O O . ASP A 1 92 ? 0.968 -10.932 7.154 1.00 95.19 92 ASP A O 1
ATOM 716 N N . PRO A 1 93 ? 1.631 -12.300 8.787 1.00 91.62 93 PRO A N 1
ATOM 717 C CA . PRO A 1 93 ? 0.278 -12.777 9.086 1.00 91.62 93 PRO A CA 1
ATOM 718 C C . PRO A 1 93 ? -0.686 -11.679 9.566 1.00 91.62 93 PRO A C 1
ATOM 720 O O . PRO A 1 93 ? -1.897 -11.893 9.571 1.00 91.62 93 PRO A O 1
ATOM 723 N N . ARG A 1 94 ? -0.183 -10.505 9.967 1.00 91.81 94 ARG A N 1
ATOM 724 C CA . ARG A 1 94 ? -1.006 -9.357 10.380 1.00 91.81 94 ARG A CA 1
ATOM 725 C C . ARG A 1 94 ? -1.529 -8.570 9.187 1.00 91.81 94 ARG A C 1
ATOM 727 O O . ARG A 1 94 ? -2.535 -7.876 9.306 1.00 91.81 94 ARG A O 1
ATOM 734 N N . VAL A 1 95 ? -0.853 -8.653 8.043 1.00 91.88 95 VAL A N 1
ATOM 735 C CA . VAL A 1 95 ? -1.279 -7.969 6.823 1.00 91.88 95 VAL A CA 1
ATOM 736 C C . VAL A 1 95 ? -2.415 -8.761 6.200 1.00 91.88 95 VAL A C 1
ATOM 738 O O . VAL A 1 95 ? -2.203 -9.861 5.689 1.00 91.88 95 VAL A O 1
ATOM 741 N N . VAL A 1 96 ? -3.598 -8.156 6.214 1.00 89.50 96 VAL A N 1
ATOM 742 C CA . VAL A 1 96 ? -4.777 -8.596 5.462 1.00 89.50 96 VAL A CA 1
ATOM 743 C C . VAL A 1 96 ? -4.526 -8.414 3.980 1.00 89.50 96 VAL A C 1
ATOM 745 O O . VAL A 1 96 ? -4.818 -9.286 3.166 1.00 89.50 96 VAL A O 1
ATOM 748 N N . GLY A 1 97 ? -3.988 -7.245 3.635 1.00 89.75 97 GLY A N 1
ATOM 749 C CA . GLY A 1 97 ? -3.942 -6.828 2.261 1.00 89.75 97 GLY A CA 1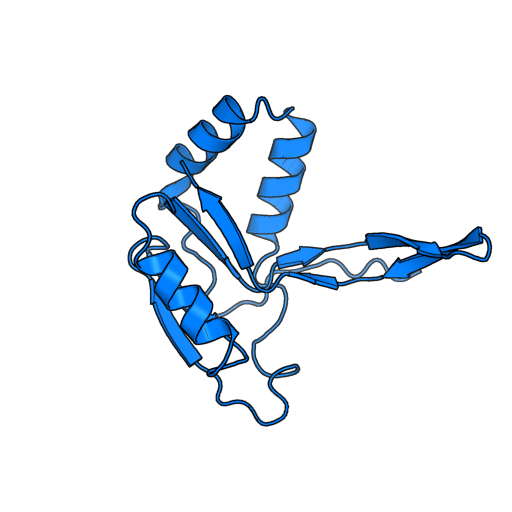
ATOM 750 C C . GLY A 1 97 ? -3.239 -5.523 1.994 1.00 89.75 97 GLY A C 1
ATOM 751 O O . GLY A 1 97 ? -2.929 -4.766 2.906 1.00 89.75 97 GLY A O 1
ATOM 752 N N . TYR A 1 98 ? -2.971 -5.261 0.722 1.00 90.31 98 TYR A N 1
ATOM 753 C CA . TYR A 1 98 ? -2.297 -4.054 0.287 1.00 90.31 98 TYR A CA 1
ATOM 754 C C . TYR A 1 98 ? -2.579 -3.673 -1.175 1.00 90.31 98 TYR A C 1
ATOM 756 O O . TYR A 1 98 ? -2.794 -4.500 -2.064 1.00 90.31 98 TYR A O 1
ATOM 764 N N . VAL A 1 99 ? -2.537 -2.374 -1.439 1.00 87.81 99 VAL A N 1
ATOM 765 C CA . VAL A 1 99 ? -2.738 -1.781 -2.764 1.00 87.81 99 VAL A CA 1
ATOM 766 C C . VAL A 1 99 ? -1.463 -1.059 -3.166 1.00 87.81 99 VAL A C 1
ATOM 768 O O . VAL A 1 99 ? -0.877 -0.360 -2.347 1.00 87.81 99 VAL A O 1
ATOM 771 N N . THR A 1 100 ? -1.012 -1.234 -4.407 1.00 87.12 100 THR A N 1
ATOM 772 C CA . THR A 1 100 ? 0.239 -0.637 -4.891 1.00 87.12 100 THR A CA 1
ATOM 773 C C . THR A 1 100 ? -0.012 0.577 -5.784 1.00 87.12 100 THR A C 1
ATOM 775 O O . THR A 1 100 ? -1.073 0.700 -6.398 1.00 87.12 100 THR A O 1
ATOM 778 N N . GLN A 1 101 ? 0.987 1.460 -5.886 1.00 84.00 101 GLN A N 1
ATOM 779 C CA . GLN A 1 101 ? 0.975 2.639 -6.764 1.00 84.00 101 GLN A CA 1
ATOM 780 C C . GLN A 1 101 ? -0.247 3.551 -6.531 1.00 84.00 101 GLN A C 1
ATOM 782 O O . GLN A 1 101 ? -0.953 3.935 -7.473 1.00 84.00 101 GLN A O 1
ATOM 787 N N . VAL A 1 102 ? -0.489 3.894 -5.262 1.00 87.31 102 VAL A N 1
ATOM 788 C CA . VAL A 1 102 ? -1.677 4.628 -4.808 1.00 87.31 102 VAL A CA 1
ATOM 789 C C . VAL A 1 102 ? -1.533 6.127 -5.070 1.00 87.31 102 VAL A C 1
ATOM 791 O O . VAL A 1 102 ? -0.555 6.727 -4.611 1.00 87.31 102 VAL A O 1
ATOM 794 N N . PRO A 1 103 ? -2.472 6.776 -5.781 1.00 86.62 103 PRO A N 1
ATOM 795 C CA . PRO A 1 103 ? -2.364 8.194 -6.092 1.00 86.62 103 PRO A CA 1
ATOM 796 C C . PRO A 1 103 ? -2.695 9.050 -4.873 1.00 86.62 103 PRO A C 1
ATOM 798 O O . PRO A 1 103 ? -3.779 8.954 -4.314 1.00 86.62 103 PRO A O 1
ATOM 801 N N . LEU A 1 104 ? -1.807 9.973 -4.518 1.00 85.31 104 LEU A N 1
ATOM 802 C CA . LEU A 1 104 ? -2.110 11.045 -3.579 1.00 85.31 104 LEU A CA 1
ATOM 803 C C . LEU A 1 104 ? -2.245 12.357 -4.343 1.00 85.31 104 LEU A C 1
ATOM 805 O O . LEU A 1 104 ? -1.257 12.952 -4.789 1.00 85.31 104 LEU A O 1
ATOM 809 N N . ALA A 1 105 ? -3.484 12.817 -4.485 1.00 78.00 105 ALA A N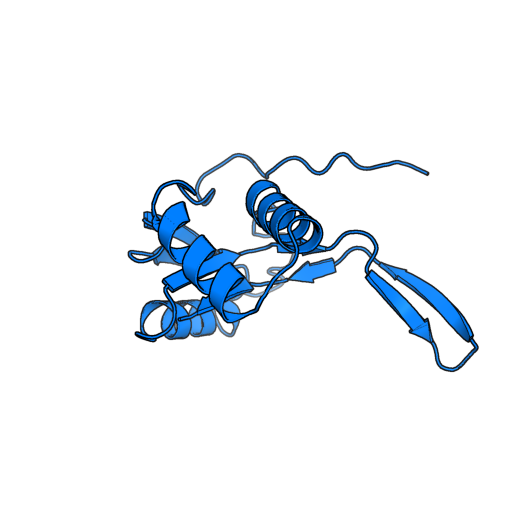 1
ATOM 810 C CA . ALA A 1 105 ? -3.768 14.126 -5.041 1.00 78.00 105 ALA A CA 1
ATOM 811 C C . ALA A 1 105 ? -3.564 15.210 -3.975 1.00 78.00 105 ALA A C 1
ATOM 813 O O . ALA A 1 105 ? -4.012 15.082 -2.838 1.00 78.00 105 ALA A O 1
ATOM 814 N N . ARG A 1 106 ? -2.932 16.316 -4.382 1.00 80.50 106 ARG A N 1
ATOM 815 C CA . ARG A 1 106 ? -2.839 17.558 -3.601 1.00 80.50 106 ARG A CA 1
ATOM 816 C C . ARG A 1 106 ? -2.205 17.397 -2.212 1.00 80.50 106 ARG A C 1
ATOM 818 O O . ARG A 1 106 ? -2.670 18.007 -1.252 1.00 80.50 106 ARG A O 1
ATOM 825 N N . VAL A 1 107 ? -1.112 16.641 -2.111 1.00 81.62 107 VAL A N 1
ATOM 826 C CA . VAL A 1 107 ? -0.308 16.598 -0.884 1.00 81.62 107 VAL A CA 1
ATOM 827 C C . VAL A 1 107 ? 0.248 17.991 -0.625 1.00 81.62 107 VAL A C 1
ATOM 829 O O . VAL A 1 107 ? 1.119 18.472 -1.356 1.00 81.62 107 VAL A O 1
ATOM 832 N N . GLU A 1 108 ? -0.287 18.638 0.404 1.00 86.62 108 GLU A N 1
ATOM 833 C CA . GLU A 1 108 ? 0.107 19.970 0.827 1.00 86.62 108 GLU A CA 1
ATOM 834 C C . GLU A 1 108 ? 1.206 19.893 1.883 1.00 86.62 108 GLU A C 1
ATOM 836 O O . GLU A 1 108 ? 1.087 19.192 2.886 1.00 86.62 108 GLU A O 1
ATOM 841 N N . ARG A 1 109 ? 2.279 20.649 1.664 1.00 85.00 109 ARG A N 1
ATOM 842 C CA . ARG A 1 109 ? 3.364 20.838 2.624 1.00 85.00 109 ARG A CA 1
ATOM 843 C C . ARG A 1 109 ? 3.568 22.329 2.836 1.00 85.00 109 ARG A C 1
ATOM 845 O O . ARG A 1 109 ? 3.615 23.093 1.869 1.00 85.00 109 ARG A O 1
ATOM 852 N N . ARG A 1 110 ? 3.716 22.739 4.095 1.00 88.38 110 ARG A N 1
ATOM 853 C CA . ARG A 1 110 ? 4.212 24.076 4.434 1.00 88.38 110 ARG A CA 1
ATOM 854 C C . ARG A 1 110 ? 5.726 24.010 4.522 1.00 88.38 110 ARG A C 1
ATOM 856 O O . ARG A 1 110 ? 6.267 23.232 5.302 1.00 88.38 110 ARG A O 1
ATOM 863 N N . LEU A 1 111 ? 6.395 24.783 3.680 1.00 86.44 111 LEU A N 1
ATOM 864 C CA . LEU A 1 111 ? 7.846 24.893 3.701 1.00 86.44 111 LEU A CA 1
ATOM 865 C C . LEU A 1 111 ? 8.290 25.820 4.850 1.00 86.44 111 LEU A C 1
ATOM 867 O O . LEU A 1 111 ? 7.501 26.666 5.278 1.00 86.44 111 LEU A O 1
ATOM 871 N N . PRO A 1 112 ? 9.543 25.714 5.333 1.00 86.69 112 PRO A N 1
ATOM 872 C CA . PRO A 1 112 ? 10.053 26.566 6.415 1.00 86.69 112 PRO A CA 1
ATOM 873 C C . PRO A 1 112 ? 9.955 28.074 6.132 1.00 86.69 112 PRO A C 1
ATOM 875 O O . PRO A 1 112 ? 9.871 28.872 7.056 1.00 86.69 112 PRO A O 1
ATOM 878 N N . ASN A 1 113 ? 9.917 28.466 4.856 1.00 90.25 113 ASN A N 1
ATOM 879 C CA . ASN A 1 113 ? 9.739 29.847 4.400 1.00 90.25 113 ASN A CA 1
ATOM 880 C C . ASN A 1 113 ? 8.261 30.293 4.317 1.00 90.25 113 ASN A C 1
ATOM 882 O O . ASN A 1 113 ? 7.965 31.319 3.713 1.00 90.25 113 ASN A O 1
ATOM 886 N N . GLY A 1 114 ? 7.320 29.510 4.851 1.00 87.12 114 GLY A N 1
ATOM 887 C CA . GLY A 1 114 ? 5.886 29.815 4.835 1.00 87.12 114 GLY A CA 1
ATOM 888 C C . GLY A 1 114 ? 5.178 29.531 3.506 1.00 87.12 114 GLY A C 1
ATOM 889 O O . GLY A 1 114 ? 3.953 29.632 3.440 1.00 87.12 114 GLY A O 1
ATOM 890 N N . HIS A 1 115 ? 5.898 29.125 2.454 1.00 88.69 115 HIS A N 1
ATOM 891 C CA . HIS A 1 115 ? 5.278 28.807 1.171 1.00 88.69 115 HIS A CA 1
ATOM 892 C C . HIS A 1 115 ? 4.486 27.498 1.225 1.00 88.69 115 HIS A C 1
ATOM 894 O O . HIS A 1 115 ? 4.919 26.483 1.781 1.00 88.69 115 HIS A O 1
ATOM 900 N N . ARG A 1 116 ? 3.322 27.521 0.571 1.00 90.94 116 ARG A N 1
ATOM 901 C CA . ARG A 1 116 ? 2.463 26.357 0.358 1.00 90.94 116 ARG A CA 1
ATOM 902 C C . ARG A 1 116 ? 2.925 25.604 -0.886 1.00 90.94 116 ARG A C 1
ATOM 904 O O . ARG A 1 116 ? 2.826 26.123 -1.994 1.00 90.94 116 ARG A O 1
ATOM 911 N N . HIS A 1 117 ? 3.389 24.374 -0.706 1.00 87.44 117 HIS A N 1
ATOM 912 C CA . HIS A 1 117 ? 3.780 23.490 -1.798 1.00 87.44 117 HIS A CA 1
ATOM 913 C C . HIS A 1 117 ? 2.754 22.365 -1.935 1.00 87.44 117 HIS A C 1
ATOM 915 O O . HIS A 1 117 ? 2.556 21.587 -1.004 1.00 87.44 117 HIS A O 1
ATOM 921 N N . ILE A 1 118 ? 2.085 22.294 -3.087 1.00 85.62 118 ILE A N 1
ATOM 922 C CA . ILE A 1 118 ? 1.107 21.248 -3.400 1.00 85.62 118 ILE A CA 1
ATOM 923 C C . ILE A 1 118 ? 1.709 20.342 -4.465 1.00 85.62 118 ILE A C 1
ATOM 925 O O . ILE A 1 118 ? 2.091 20.810 -5.535 1.00 85.62 118 ILE A O 1
ATOM 929 N N . THR A 1 119 ? 1.764 19.045 -4.181 1.00 82.75 119 THR A N 1
ATOM 930 C CA . THR A 1 119 ? 2.305 18.041 -5.104 1.00 82.75 119 THR A CA 1
ATOM 931 C C . THR A 1 119 ? 1.321 16.905 -5.322 1.00 82.75 119 THR A C 1
ATOM 933 O O . THR A 1 119 ? 0.512 16.584 -4.451 1.00 82.75 119 THR A O 1
ATOM 936 N N . ALA A 1 120 ? 1.393 16.294 -6.501 1.00 81.75 120 ALA A N 1
ATOM 937 C CA . ALA A 1 120 ? 0.871 14.954 -6.706 1.00 81.75 120 ALA A CA 1
ATOM 938 C C . ALA A 1 120 ? 1.986 13.961 -6.368 1.00 81.75 120 ALA A C 1
ATOM 940 O O . ALA A 1 120 ? 3.119 14.122 -6.823 1.00 81.75 120 ALA A O 1
ATOM 941 N N . ALA A 1 121 ? 1.666 12.957 -5.561 1.00 82.38 121 ALA A N 1
ATOM 942 C CA . ALA A 1 121 ? 2.587 11.889 -5.202 1.00 82.38 121 ALA A CA 1
ATOM 943 C C . ALA A 1 121 ? 1.939 10.530 -5.472 1.00 82.38 121 ALA A C 1
ATOM 945 O O . ALA A 1 121 ? 0.730 10.425 -5.680 1.00 82.38 121 ALA A O 1
ATOM 946 N N . THR A 1 122 ? 2.749 9.482 -5.469 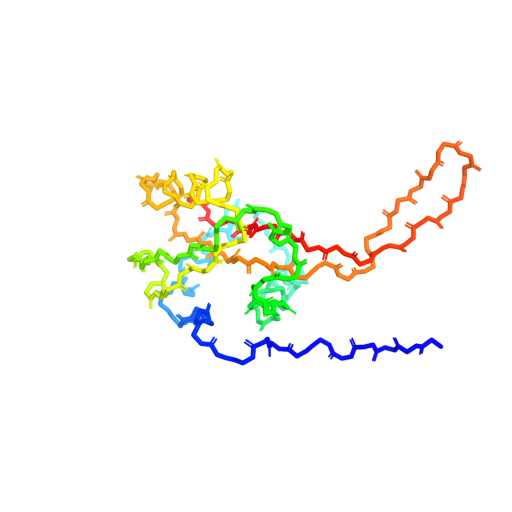1.00 84.75 122 THR A N 1
ATOM 947 C CA . THR A 1 122 ? 2.270 8.103 -5.510 1.00 84.75 122 THR A CA 1
ATOM 948 C C . THR A 1 122 ? 2.890 7.381 -4.327 1.00 84.75 122 THR A C 1
ATOM 950 O O . THR A 1 122 ? 4.104 7.454 -4.155 1.00 84.75 122 THR A O 1
ATOM 953 N N . LEU A 1 123 ? 2.068 6.747 -3.492 1.00 86.44 123 LEU A N 1
ATOM 954 C CA . LEU A 1 123 ? 2.571 5.813 -2.491 1.00 86.44 123 LEU A CA 1
ATOM 955 C C . LEU A 1 123 ? 2.891 4.499 -3.189 1.00 86.44 123 LEU A C 1
ATOM 957 O O . LEU A 1 123 ? 2.080 4.006 -3.978 1.00 86.44 123 LEU A O 1
ATOM 961 N N . ASP A 1 124 ? 4.033 3.909 -2.858 1.00 86.12 124 ASP A N 1
ATOM 962 C CA . ASP A 1 124 ? 4.398 2.604 -3.402 1.00 86.12 124 ASP A CA 1
ATOM 963 C C . ASP A 1 124 ? 3.388 1.542 -2.964 1.00 86.12 124 ASP A C 1
ATOM 965 O O . ASP A 1 124 ? 2.925 0.757 -3.796 1.00 86.12 124 ASP A O 1
ATOM 969 N N . VAL A 1 125 ? 2.985 1.575 -1.686 1.00 88.44 125 VAL A N 1
ATOM 970 C CA . VAL A 1 125 ? 2.019 0.644 -1.098 1.00 88.44 125 VAL A CA 1
ATOM 971 C C . VAL A 1 125 ? 1.153 1.316 -0.020 1.00 88.44 125 VAL A C 1
ATOM 973 O O . VAL A 1 125 ? 1.657 2.058 0.820 1.00 88.44 125 VAL A O 1
ATOM 976 N N . LEU A 1 126 ? -0.147 1.015 -0.014 1.00 91.12 126 LEU A N 1
ATOM 977 C CA . LEU A 1 126 ? -1.080 1.223 1.098 1.00 91.12 126 LEU A CA 1
ATOM 978 C C . LEU A 1 126 ? -1.435 -0.139 1.700 1.00 91.12 126 LEU A C 1
ATOM 980 O O . LEU A 1 126 ? -1.867 -1.026 0.968 1.00 91.12 126 LEU A O 1
ATOM 984 N N . VAL A 1 127 ? -1.274 -0.302 3.013 1.00 92.69 127 VAL A N 1
ATOM 985 C CA . VAL A 1 127 ? -1.411 -1.593 3.707 1.00 92.69 127 VAL A CA 1
ATOM 986 C C . VAL A 1 127 ? -2.612 -1.583 4.651 1.00 92.69 127 VAL A C 1
ATOM 988 O O . VAL A 1 127 ? -2.819 -0.631 5.400 1.00 92.69 127 VAL A O 1
ATOM 991 N N . PHE A 1 128 ? -3.364 -2.678 4.645 1.00 91.38 128 PHE A N 1
ATOM 992 C CA . PHE A 1 128 ? -4.425 -3.008 5.587 1.00 91.38 128 PHE A CA 1
ATOM 993 C C . PHE A 1 128 ? -3.916 -4.124 6.502 1.00 91.38 128 PHE A C 1
ATOM 995 O O . PHE A 1 128 ? -3.624 -5.233 6.048 1.00 91.38 128 PHE A O 1
ATOM 1002 N N . ALA A 1 129 ? -3.784 -3.818 7.790 1.00 90.62 129 ALA A N 1
ATOM 1003 C CA . ALA A 1 129 ? -3.295 -4.745 8.803 1.00 90.62 129 ALA A CA 1
ATOM 1004 C C . ALA A 1 129 ? -4.313 -4.889 9.940 1.00 90.62 129 ALA A C 1
ATOM 1006 O O . ALA A 1 129 ? -4.941 -3.899 10.334 1.00 90.62 129 ALA A O 1
ATOM 1007 N N . ARG A 1 130 ? -4.463 -6.117 10.446 1.00 83.25 130 ARG A N 1
ATOM 1008 C CA . ARG A 1 130 ? -5.312 -6.431 11.600 1.00 83.25 130 ARG A CA 1
ATOM 1009 C C . ARG A 1 130 ? -4.756 -5.813 12.872 1.00 83.25 130 ARG A C 1
ATOM 1011 O O . ARG A 1 130 ? -3.519 -5.793 13.049 1.00 83.25 130 ARG A O 1
#

Sequence (130 aa):
MNDQVLTPAGGIGTALEKSWRGEREAVYERLALTAAQQRAIEELVRLSPARKVGKGALRNIRGSLPSKKCEALRICESHTVERMCLYELELDPRVVGYVTQVPLARVERRLPNGHRHITAATLDVLVFAR

Secondary structure (DSSP, 8-state):
----------SBTB--TTTTHHHHHHHHHHTT--HHHHHHHHHHHHT-S-S-TTSS-TTSPPEEEEETTTTEEEEES-TTTHHHHHHHHHH-TTEEEEEEEEEEEEEEEE-TTS-EEEEEEEEEEEEEE-